Protein AF-A0A5K1GYY4-F1 (afdb_monomer)

Organism: NCBI:txid210225

Radius of gyration: 12.97 Å; Cα contacts (8 Å, |Δi|>4): 60; chains: 1; bounding box: 39×17×32 Å

Sequence (59 aa):
IRAHAKYLGIPLLGDEVYGGTEGMVLSRLQPKTPSCYHSHLFDIVSNIQRPCLHALTLG

Mean predicted aligned error: 2.79 Å

InterPro domains:
  IPR020103 Pseudouridine synthase, catalytic domain superfamily [SSF55120] (1-58)

Foldseek 3Di:
DQQVCLVVVRHFQLDPPSPNDLVVVLVVVVVVDPPVCSVVVSVVSVVSNHGPDDPPDDD

Solvent-accessible surface area (backbone atoms only — not comparable to full-atom values): 3635 Å² total; per-residue (Å²): 108,63,69,57,31,30,73,72,75,54,40,43,56,28,20,70,88,57,64,16,30,63,71,60,49,48,71,62,46,49,85,79,42,64,75,93,46,46,66,62,50,49,56,57,48,72,69,42,85,47,48,74,72,79,85,89,76,82,135

Structure (mmCIF, N/CA/C/O backbone):
data_AF-A0A5K1GYY4-F1
#
_entry.id   AF-A0A5K1GYY4-F1
#
loop_
_atom_site.group_PDB
_atom_site.id
_atom_site.type_symbol
_atom_site.label_atom_id
_atom_site.label_alt_id
_atom_site.label_comp_id
_atom_site.label_asym_id
_atom_site.label_entity_id
_atom_site.label_seq_id
_atom_site.pdbx_PDB_ins_code
_atom_site.Cartn_x
_atom_site.Cartn_y
_atom_site.Cartn_z
_atom_site.occupancy
_atom_site.B_iso_or_equiv
_atom_site.auth_seq_id
_atom_site.auth_comp_id
_atom_site.auth_asym_id
_atom_site.auth_atom_id
_atom_site.pdbx_PDB_model_num
ATOM 1 N N . ILE A 1 1 ? -9.451 -1.012 10.773 1.00 95.81 1 ILE A N 1
ATOM 2 C CA . ILE A 1 1 ? -8.814 -1.680 9.607 1.00 95.81 1 ILE A CA 1
ATOM 3 C C . ILE A 1 1 ? -7.368 -1.210 9.423 1.00 95.81 1 ILE A C 1
ATOM 5 O O . ILE A 1 1 ? -6.479 -1.983 9.739 1.00 95.81 1 ILE A O 1
ATOM 9 N N . ARG A 1 2 ? -7.114 0.050 9.030 1.00 97.81 2 ARG A N 1
ATOM 10 C CA . ARG A 1 2 ? -5.760 0.600 8.764 1.00 97.81 2 ARG A CA 1
ATOM 11 C C . ARG A 1 2 ? -4.713 0.335 9.861 1.00 97.81 2 ARG A C 1
ATOM 13 O O . ARG A 1 2 ? -3.727 -0.352 9.614 1.00 97.81 2 ARG A O 1
ATOM 20 N N . ALA A 1 3 ? -4.965 0.801 11.088 1.00 98.00 3 ALA A N 1
ATOM 21 C CA . ALA A 1 3 ? -4.039 0.618 12.214 1.00 98.00 3 ALA A CA 1
ATOM 22 C C . ALA A 1 3 ? -3.759 -0.863 12.531 1.00 98.00 3 ALA A C 1
ATOM 24 O O . ALA A 1 3 ? -2.627 -1.237 12.822 1.00 98.00 3 ALA A O 1
ATOM 25 N N . HIS A 1 4 ? -4.778 -1.720 12.422 1.00 98.25 4 HIS A N 1
ATOM 26 C CA . HIS A 1 4 ? -4.631 -3.155 12.663 1.00 98.25 4 HIS A CA 1
ATOM 27 C C . HIS A 1 4 ? -3.808 -3.841 11.561 1.00 98.25 4 HIS A C 1
ATOM 29 O O . HIS A 1 4 ? -2.936 -4.647 11.862 1.00 98.25 4 HIS A O 1
ATOM 35 N N . ALA A 1 5 ? -4.007 -3.463 10.295 1.00 97.94 5 ALA A N 1
ATOM 36 C CA . ALA A 1 5 ? -3.209 -3.961 9.176 1.00 97.94 5 ALA A CA 1
ATOM 37 C C . ALA A 1 5 ? -1.715 -3.617 9.350 1.00 97.94 5 ALA A C 1
ATOM 39 O O . ALA A 1 5 ? -0.846 -4.467 9.170 1.00 97.94 5 ALA A O 1
ATOM 40 N N . LYS A 1 6 ? -1.409 -2.397 9.813 1.00 96.81 6 LYS A N 1
ATOM 41 C C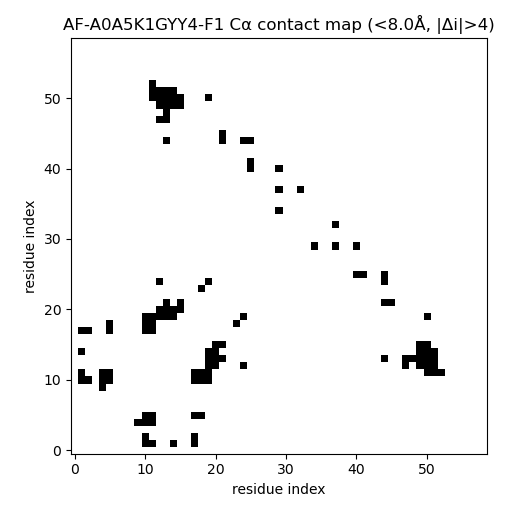A . LYS A 1 6 ? -0.042 -2.005 10.188 1.00 96.81 6 LYS A CA 1
ATOM 42 C C . LYS A 1 6 ? 0.500 -2.799 11.370 1.00 96.81 6 LYS A C 1
ATOM 44 O O . LYS A 1 6 ? 1.637 -3.253 11.297 1.00 96.81 6 LYS A O 1
ATOM 49 N N . TYR A 1 7 ? -0.290 -2.988 12.423 1.00 97.69 7 TYR A N 1
ATOM 50 C CA . TYR A 1 7 ? 0.104 -3.820 13.562 1.00 97.69 7 TYR A CA 1
ATOM 51 C C . TYR A 1 7 ? 0.497 -5.243 13.125 1.00 97.69 7 TYR A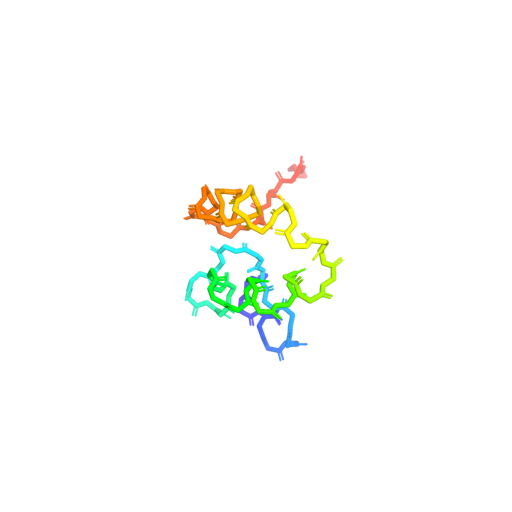 C 1
ATOM 53 O O . TYR A 1 7 ? 1.496 -5.773 13.596 1.00 97.69 7 TYR A O 1
ATOM 61 N N . LEU A 1 8 ? -0.218 -5.814 12.150 1.00 97.88 8 LEU A N 1
ATOM 62 C CA . LEU A 1 8 ? 0.086 -7.121 11.552 1.00 97.88 8 LEU A CA 1
ATOM 63 C C . LEU A 1 8 ? 1.252 -7.105 10.539 1.00 97.88 8 LEU A C 1
ATOM 65 O O . LEU A 1 8 ? 1.545 -8.127 9.925 1.00 97.88 8 LEU A O 1
ATOM 69 N N . GLY A 1 9 ? 1.912 -5.965 10.318 1.00 95.88 9 GLY A N 1
ATOM 70 C CA . GLY A 1 9 ? 3.026 -5.837 9.369 1.00 95.88 9 GLY A CA 1
ATOM 71 C C . GLY A 1 9 ? 2.615 -5.774 7.891 1.00 95.88 9 GLY A C 1
ATOM 72 O O . GLY A 1 9 ? 3.478 -5.801 7.010 1.00 95.88 9 GLY A O 1
ATOM 73 N N . ILE A 1 10 ? 1.318 -5.643 7.607 1.00 96.19 10 ILE A N 1
ATOM 74 C CA . ILE A 1 10 ? 0.728 -5.597 6.261 1.00 96.19 10 ILE A CA 1
ATOM 75 C C . ILE A 1 10 ? -0.050 -4.286 6.041 1.00 96.19 10 ILE A C 1
ATOM 77 O O . ILE A 1 10 ? -1.271 -4.303 5.895 1.00 96.19 10 ILE A O 1
ATOM 81 N N . PRO A 1 11 ? 0.62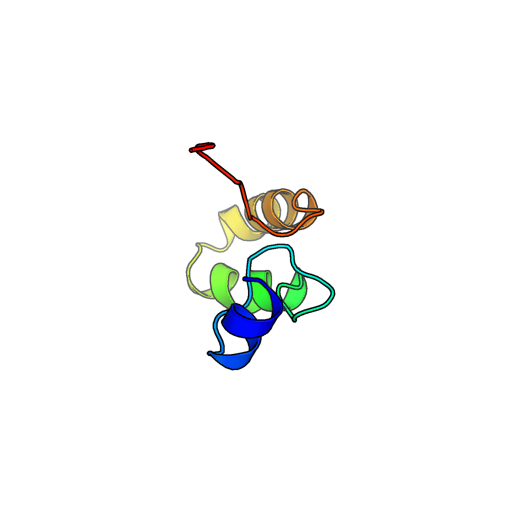2 -3.118 6.045 1.00 96.50 11 PRO A N 1
ATOM 82 C CA . PRO A 1 11 ? -0.043 -1.837 5.807 1.00 96.50 11 PRO A CA 1
ATOM 83 C C . PRO A 1 11 ? -0.727 -1.795 4.432 1.00 96.50 11 PRO A C 1
ATOM 85 O O . PRO A 1 11 ? -0.278 -2.430 3.476 1.00 96.50 11 PRO A O 1
ATOM 88 N N . LEU A 1 12 ? -1.811 -1.023 4.337 1.00 96.81 12 LEU A N 1
ATOM 89 C CA . LEU A 1 12 ? -2.554 -0.852 3.088 1.00 96.81 12 LEU A CA 1
ATOM 90 C C . LEU A 1 12 ? -1.753 0.002 2.101 1.00 96.81 12 LEU A C 1
ATOM 92 O O . LEU A 1 12 ? -1.108 0.961 2.506 1.00 96.81 12 LEU A O 1
ATOM 96 N N . LEU A 1 13 ? -1.831 -0.311 0.809 1.00 95.94 13 LEU A N 1
ATOM 97 C CA . LEU A 1 13 ? -1.252 0.508 -0.261 1.00 95.94 13 LEU A CA 1
ATOM 98 C C . LEU A 1 13 ? -1.834 1.935 -0.231 1.00 95.94 13 LEU A C 1
ATOM 100 O O . LEU A 1 13 ? -3.044 2.083 -0.068 1.00 95.94 13 LEU A O 1
ATOM 104 N N . GLY A 1 14 ? -0.993 2.966 -0.362 1.00 94.31 14 GLY A N 1
ATOM 105 C CA . GLY A 1 14 ? -1.413 4.374 -0.335 1.00 94.31 14 GLY A CA 1
ATOM 106 C C . GLY A 1 14 ? -1.724 4.915 1.065 1.00 94.31 14 GLY A C 1
ATOM 107 O O . GLY A 1 14 ? -2.362 5.957 1.208 1.00 94.31 14 GLY A O 1
ATOM 108 N N . ASP A 1 15 ? -1.347 4.187 2.121 1.00 96.50 15 ASP A N 1
ATOM 109 C CA . ASP A 1 15 ? -1.560 4.600 3.508 1.00 96.50 15 ASP A CA 1
ATOM 110 C C . ASP A 1 15 ? -0.341 5.325 4.092 1.00 96.50 15 ASP A C 1
ATOM 112 O O . ASP A 1 15 ? 0.426 4.753 4.865 1.00 96.50 15 ASP A O 1
ATOM 116 N N . GLU A 1 16 ? -0.182 6.607 3.768 1.00 93.94 16 GLU A N 1
ATOM 117 C CA . GLU A 1 16 ? 0.954 7.419 4.237 1.00 93.94 16 GLU A CA 1
ATOM 118 C C . GLU A 1 16 ? 1.078 7.499 5.772 1.00 93.94 16 GLU A C 1
ATOM 120 O O . GLU A 1 16 ? 2.177 7.597 6.310 1.00 93.94 16 GLU A O 1
ATOM 125 N N . VAL A 1 17 ? -0.032 7.376 6.511 1.00 96.38 17 VAL A N 1
ATOM 126 C CA . VAL A 1 17 ? -0.028 7.468 7.985 1.00 96.38 17 VAL A CA 1
ATOM 127 C C . VAL A 1 17 ? 0.446 6.167 8.632 1.00 96.38 17 VAL A C 1
ATOM 129 O O . VAL A 1 17 ? 1.173 6.189 9.623 1.00 96.38 17 VAL A O 1
ATOM 132 N N . TYR A 1 18 ? 0.034 5.019 8.091 1.00 96.06 18 TYR A N 1
ATOM 133 C CA . TYR A 1 18 ? 0.335 3.710 8.674 1.00 96.06 18 TYR A CA 1
ATOM 134 C C . TYR A 1 18 ? 1.414 2.934 7.904 1.00 96.06 18 TYR A C 1
ATOM 136 O O . TYR A 1 18 ? 1.670 1.766 8.197 1.00 96.06 18 TYR A O 1
ATOM 144 N N . GLY A 1 19 ? 2.130 3.586 6.988 1.00 92.50 19 GLY A N 1
ATOM 145 C CA . GLY A 1 19 ? 3.344 3.062 6.362 1.00 92.50 19 GLY A CA 1
ATOM 146 C C . GLY A 1 19 ? 3.134 2.345 5.033 1.00 92.50 19 GLY A C 1
ATOM 147 O O . GLY A 1 19 ? 3.984 1.560 4.650 1.00 92.50 19 GLY A O 1
ATOM 148 N N . GLY A 1 20 ? 2.031 2.599 4.341 1.00 94.69 20 GLY A N 1
ATOM 149 C CA . GLY A 1 20 ? 1.772 2.242 2.948 1.00 94.69 20 GLY A CA 1
ATOM 150 C C . GLY A 1 20 ? 2.359 3.223 1.938 1.00 94.69 20 GLY A C 1
ATOM 151 O O . GLY A 1 20 ? 1.693 3.503 0.944 1.00 94.69 20 GLY A O 1
ATOM 152 N N . THR A 1 21 ? 3.539 3.773 2.232 1.00 95.19 21 THR A N 1
ATOM 153 C CA . THR A 1 21 ? 4.122 4.901 1.496 1.00 95.19 21 THR A CA 1
ATOM 154 C C . THR A 1 21 ? 4.603 4.503 0.106 1.00 95.19 21 THR A C 1
ATOM 156 O O . THR A 1 21 ? 5.007 3.356 -0.115 1.00 95.19 21 THR A O 1
ATOM 159 N N . GLU A 1 22 ? 4.638 5.464 -0.816 1.00 95.19 22 GLU A N 1
ATOM 160 C CA . GLU A 1 22 ? 5.140 5.268 -2.184 1.00 95.19 22 GLU A CA 1
ATOM 161 C C . GLU A 1 22 ? 6.517 4.578 -2.218 1.00 95.19 22 GLU A C 1
ATOM 163 O O . GLU A 1 22 ? 6.686 3.548 -2.871 1.00 95.19 22 GLU A O 1
ATOM 168 N N . GLY A 1 23 ? 7.495 5.068 -1.448 1.00 94.38 23 GLY A N 1
ATOM 169 C CA . GLY A 1 23 ? 8.843 4.486 -1.420 1.00 94.38 23 GLY A CA 1
ATOM 170 C C . GLY A 1 23 ? 8.878 3.034 -0.922 1.00 94.38 23 GLY A C 1
ATOM 171 O O . GLY A 1 23 ? 9.615 2.195 -1.452 1.00 94.38 23 GLY A O 1
ATOM 172 N N . MET A 1 24 ? 8.041 2.687 0.062 1.00 94.38 24 MET A N 1
ATOM 173 C CA . MET A 1 24 ? 7.934 1.300 0.526 1.00 94.38 24 MET A CA 1
ATOM 174 C C . MET A 1 24 ? 7.309 0.407 -0.554 1.00 94.38 24 MET A C 1
ATOM 176 O O . MET A 1 24 ? 7.740 -0.727 -0.761 1.00 94.38 24 MET A O 1
ATOM 180 N N . VAL A 1 25 ? 6.291 0.901 -1.249 1.00 94.94 25 VAL A N 1
ATOM 181 C CA . VAL A 1 25 ? 5.620 0.157 -2.317 1.00 94.94 25 VAL A CA 1
ATOM 182 C C . VAL A 1 25 ? 6.582 -0.076 -3.480 1.00 94.94 25 VAL A C 1
ATOM 184 O O . VAL A 1 25 ? 6.753 -1.217 -3.911 1.00 94.94 25 VAL A O 1
ATOM 187 N N . LEU A 1 26 ? 7.282 0.968 -3.925 1.00 96.12 26 LEU A N 1
ATOM 188 C CA . LEU A 1 26 ? 8.266 0.891 -5.003 1.00 96.12 26 LEU A CA 1
ATOM 189 C C . LEU A 1 26 ? 9.397 -0.084 -4.676 1.00 96.12 26 LEU A C 1
ATOM 191 O O . LEU A 1 26 ? 9.682 -0.969 -5.480 1.00 96.12 26 LEU A O 1
ATOM 195 N N . SER A 1 27 ? 9.973 -0.009 -3.473 1.00 95.19 27 SER A N 1
ATOM 196 C CA . SER A 1 27 ? 11.038 -0.932 -3.045 1.00 95.19 27 SER A CA 1
ATOM 197 C C . SER A 1 27 ? 10.605 -2.404 -3.002 1.00 95.19 27 SER A C 1
ATOM 199 O O . SER A 1 27 ? 11.444 -3.293 -3.135 1.00 95.19 27 SER A O 1
ATOM 201 N N . ARG A 1 28 ? 9.302 -2.692 -2.862 1.00 94.06 28 ARG A N 1
ATOM 202 C CA . ARG A 1 28 ? 8.754 -4.060 -2.902 1.00 94.06 28 ARG A CA 1
ATOM 203 C C . ARG A 1 28 ? 8.358 -4.520 -4.303 1.00 94.06 28 ARG A C 1
ATOM 205 O O . ARG A 1 28 ? 8.456 -5.715 -4.588 1.00 94.06 28 ARG A O 1
ATOM 212 N N . LEU A 1 29 ? 7.873 -3.612 -5.149 1.00 94.44 29 LEU A N 1
ATOM 213 C CA . LEU A 1 29 ? 7.353 -3.942 -6.477 1.00 94.44 29 LEU A CA 1
ATOM 214 C C . LEU A 1 29 ? 8.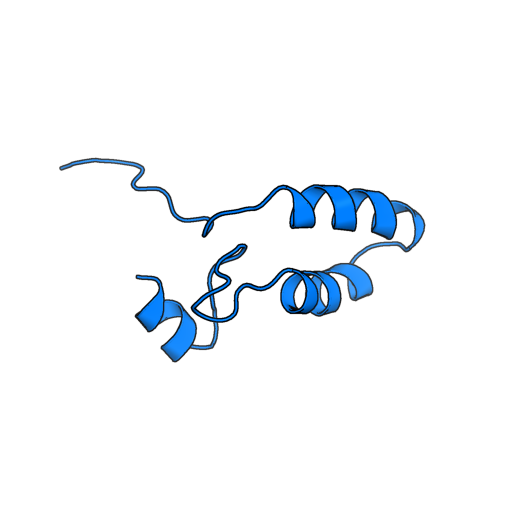418 -3.882 -7.576 1.00 94.44 29 LEU A C 1
ATOM 216 O O . LEU A 1 29 ? 8.417 -4.746 -8.452 1.00 94.44 29 LEU A O 1
ATOM 220 N N . GLN A 1 30 ? 9.347 -2.922 -7.529 1.00 95.88 30 GLN A N 1
ATOM 221 C CA . GLN A 1 30 ? 10.401 -2.777 -8.540 1.00 95.88 30 GLN A CA 1
ATOM 222 C C . GLN A 1 30 ? 11.270 -4.038 -8.692 1.00 95.88 30 GLN A C 1
ATOM 224 O O . GLN A 1 30 ? 11.475 -4.452 -9.831 1.00 95.88 30 GLN A O 1
ATOM 229 N N . PRO A 1 31 ? 11.708 -4.736 -7.620 1.00 96.69 31 PRO A N 1
ATOM 230 C CA . PRO A 1 31 ? 12.490 -5.970 -7.767 1.00 96.69 31 PRO A CA 1
ATOM 231 C C . PRO A 1 31 ? 11.723 -7.124 -8.428 1.00 96.69 31 PRO A C 1
ATOM 233 O O . PRO A 1 31 ? 12.330 -8.079 -8.901 1.00 96.69 31 PRO A 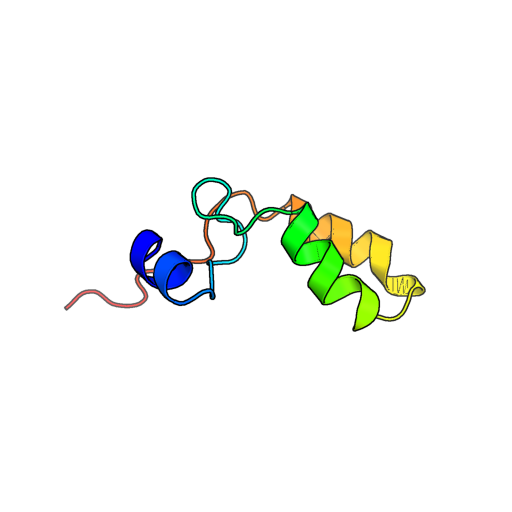O 1
ATOM 236 N N . LYS A 1 32 ? 10.385 -7.059 -8.437 1.00 96.19 32 LYS A N 1
ATOM 237 C CA . LYS A 1 32 ? 9.493 -8.072 -9.022 1.00 96.19 32 LYS A CA 1
ATOM 238 C C . LYS A 1 32 ? 8.988 -7.687 -10.413 1.00 96.19 32 LYS A C 1
ATOM 240 O O . LYS A 1 32 ? 8.220 -8.436 -11.008 1.00 96.19 32 LYS A O 1
ATOM 245 N N . THR A 1 33 ? 9.394 -6.522 -10.909 1.00 95.31 33 THR A N 1
ATOM 246 C CA . THR A 1 33 ? 8.902 -5.934 -12.152 1.00 95.31 33 THR A CA 1
ATOM 247 C C . THR A 1 33 ? 10.084 -5.714 -13.097 1.00 95.31 33 THR A C 1
ATOM 249 O O . THR A 1 33 ? 11.107 -5.185 -12.656 1.00 95.31 33 THR A O 1
ATOM 252 N N . PRO A 1 34 ? 9.990 -6.082 -14.389 1.00 96.88 34 PRO A N 1
ATOM 253 C CA . PRO A 1 34 ? 11.036 -5.766 -15.357 1.00 96.88 34 PRO A CA 1
ATOM 254 C C . PRO A 1 34 ? 11.330 -4.261 -15.397 1.00 96.88 34 PRO A C 1
ATOM 256 O O . PRO A 1 34 ? 10.412 -3.442 -15.311 1.00 96.88 34 PRO A O 1
ATOM 259 N N . SER A 1 35 ? 1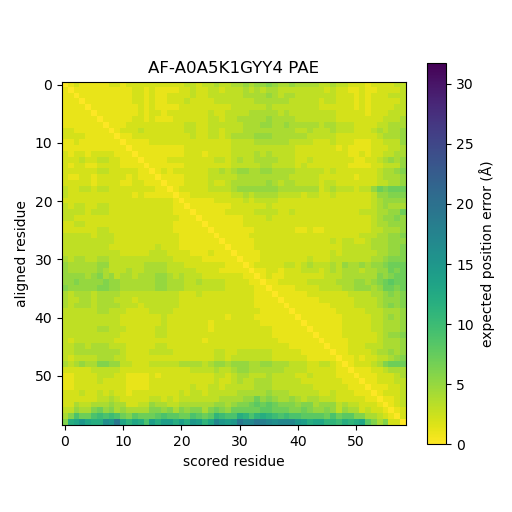2.602 -3.893 -15.564 1.00 95.69 35 SER A N 1
ATOM 260 C CA . SER A 1 35 ? 13.055 -2.493 -15.523 1.00 95.69 35 SER A CA 1
ATOM 261 C C . SER A 1 35 ? 12.355 -1.585 -16.537 1.00 95.69 35 SER A C 1
ATOM 263 O O . SER A 1 35 ? 12.124 -0.414 -16.247 1.00 95.69 35 SER A O 1
ATOM 265 N N . CYS A 1 36 ? 11.941 -2.121 -17.690 1.00 96.88 36 CYS A N 1
ATOM 266 C CA . CYS A 1 36 ? 11.193 -1.378 -18.707 1.00 96.88 36 CYS A CA 1
ATOM 267 C C . CYS A 1 36 ? 9.831 -0.850 -18.225 1.00 96.88 36 CYS A C 1
ATOM 269 O O . CYS A 1 36 ? 9.299 0.074 -18.832 1.00 96.88 36 CYS A O 1
ATOM 271 N N . TYR A 1 37 ? 9.282 -1.391 -17.134 1.00 96.94 37 TYR A N 1
ATOM 272 C CA . TYR A 1 37 ? 8.011 -0.953 -16.558 1.00 96.94 37 TYR A CA 1
ATOM 273 C C . TYR A 1 37 ? 8.175 -0.110 -15.289 1.00 96.94 37 TYR A C 1
ATOM 275 O O . TYR A 1 37 ? 7.172 0.287 -14.704 1.00 96.94 37 TYR A O 1
ATOM 283 N N . HIS A 1 38 ? 9.398 0.172 -14.825 1.00 96.31 38 HIS A N 1
ATOM 284 C CA . HIS A 1 38 ? 9.605 0.884 -13.554 1.00 96.31 38 HIS A CA 1
ATOM 285 C C . HIS A 1 38 ? 9.033 2.304 -13.560 1.00 96.31 38 HIS A C 1
ATOM 287 O O . HIS A 1 38 ? 8.462 2.711 -12.552 1.00 96.31 38 HIS A O 1
ATOM 293 N N . SER A 1 39 ? 9.129 3.027 -14.681 1.00 96.44 39 SER A N 1
ATOM 294 C CA . SER A 1 39 ? 8.516 4.355 -14.839 1.00 96.44 39 SER A CA 1
ATOM 295 C C . SER A 1 39 ? 6.994 4.282 -14.773 1.00 96.44 39 SER A C 1
ATOM 297 O O . SER A 1 39 ? 6.375 4.972 -13.974 1.00 96.44 39 SER A O 1
ATOM 299 N N . HIS A 1 40 ? 6.391 3.366 -15.530 1.00 97.06 40 HIS A N 1
ATOM 300 C CA . HIS A 1 40 ? 4.946 3.164 -15.502 1.00 97.06 40 HIS A CA 1
ATOM 301 C C . HIS A 1 40 ? 4.446 2.743 -14.112 1.00 97.06 40 HIS A C 1
ATOM 303 O O . HIS A 1 40 ? 3.395 3.182 -13.654 1.00 97.06 40 HIS A O 1
ATOM 309 N N . LEU A 1 41 ? 5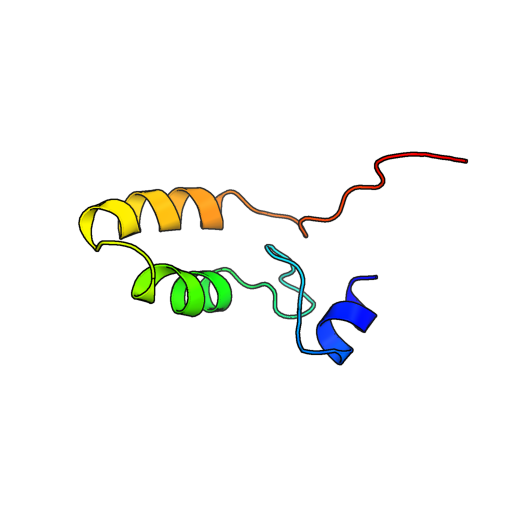.218 1.909 -13.414 1.00 96.31 41 LEU A N 1
ATOM 310 C CA . LEU A 1 41 ? 4.911 1.495 -12.054 1.00 96.31 41 LEU A CA 1
ATOM 311 C C . LEU A 1 41 ? 4.992 2.672 -11.074 1.00 96.31 41 LEU A C 1
ATOM 313 O O . LEU A 1 41 ? 4.117 2.803 -10.222 1.00 96.31 41 LEU A O 1
ATOM 317 N N . PHE A 1 42 ? 6.001 3.535 -11.205 1.00 96.38 42 PHE A N 1
ATOM 318 C CA . PHE A 1 42 ? 6.096 4.782 -10.446 1.00 96.38 42 PHE A CA 1
ATOM 319 C C . PHE A 1 42 ? 4.873 5.678 -10.676 1.00 96.38 42 PHE A C 1
ATOM 321 O O . PHE A 1 42 ? 4.254 6.132 -9.713 1.00 96.38 42 PHE A O 1
ATOM 328 N N . ASP A 1 43 ? 4.459 5.856 -11.932 1.00 96.94 43 ASP A N 1
ATOM 329 C CA . ASP A 1 43 ? 3.279 6.652 -12.271 1.00 96.94 43 ASP A CA 1
ATOM 330 C C . ASP A 1 43 ? 2.015 6.074 -11.623 1.00 96.94 43 ASP A C 1
ATOM 332 O O . ASP A 1 43 ? 1.230 6.800 -11.019 1.00 96.94 43 ASP A O 1
ATOM 336 N N . ILE A 1 44 ? 1.816 4.754 -11.676 1.00 95.56 44 ILE A N 1
ATOM 337 C CA . ILE A 1 44 ? 0.656 4.120 -11.039 1.00 95.56 44 ILE A CA 1
ATOM 338 C C . ILE A 1 44 ? 0.676 4.336 -9.523 1.00 95.56 44 ILE A C 1
ATOM 340 O O . ILE A 1 44 ? -0.348 4.714 -8.958 1.00 95.56 44 ILE A O 1
ATOM 344 N N . VAL A 1 45 ? 1.812 4.097 -8.857 1.00 95.19 45 VAL A N 1
ATOM 345 C CA . VAL A 1 45 ? 1.909 4.197 -7.391 1.00 95.19 45 VAL A CA 1
ATOM 346 C C . VAL A 1 45 ? 1.715 5.641 -6.923 1.00 95.19 45 VAL A C 1
ATOM 348 O O . VAL A 1 45 ? 0.953 5.858 -5.984 1.00 95.19 45 VAL A O 1
ATOM 351 N N . SER A 1 46 ? 2.319 6.620 -7.599 1.00 94.50 46 SER A N 1
ATOM 352 C CA . SER A 1 46 ? 2.189 8.045 -7.250 1.00 94.50 46 SER A CA 1
ATOM 353 C C . SER A 1 46 ? 0.758 8.580 -7.411 1.00 94.50 46 SER A C 1
ATOM 355 O O . SER A 1 46 ? 0.337 9.491 -6.696 1.00 94.50 46 SER A O 1
ATOM 357 N N . ASN A 1 47 ? -0.051 7.975 -8.288 1.00 95.88 47 ASN A N 1
ATOM 358 C CA . ASN A 1 47 ? -1.473 8.306 -8.423 1.00 95.88 47 ASN A CA 1
ATOM 359 C C . ASN A 1 47 ? -2.352 7.741 -7.284 1.00 95.88 47 ASN A C 1
ATOM 361 O O . ASN A 1 47 ? -3.522 8.116 -7.160 1.00 95.88 47 ASN A O 1
ATOM 365 N N . ILE A 1 48 ? -1.824 6.871 -6.414 1.00 95.25 48 ILE A N 1
ATOM 366 C CA . ILE A 1 48 ? -2.561 6.323 -5.268 1.00 95.25 48 ILE A CA 1
ATOM 367 C C . ILE A 1 48 ? -2.390 7.244 -4.054 1.00 95.25 48 ILE A C 1
ATOM 369 O O . ILE A 1 48 ? -1.545 7.043 -3.191 1.00 95.25 48 ILE A O 1
ATOM 373 N N . GLN A 1 49 ? -3.264 8.243 -3.964 1.00 91.69 49 GLN A N 1
ATOM 374 C CA . GLN A 1 49 ? -3.228 9.290 -2.928 1.00 91.69 49 GLN A CA 1
ATOM 375 C C . GLN A 1 49 ? -4.049 8.957 -1.665 1.00 91.69 49 GLN A C 1
ATOM 377 O O . GLN A 1 49 ? -4.260 9.804 -0.797 1.00 91.69 49 GLN A O 1
ATOM 382 N N . ARG A 1 50 ? -4.597 7.740 -1.569 1.00 95.19 50 ARG A N 1
ATOM 383 C CA . ARG A 1 50 ? -5.413 7.303 -0.428 1.00 95.19 50 ARG A CA 1
ATOM 384 C C . ARG A 1 50 ? -5.235 5.812 -0.159 1.00 95.19 50 ARG A C 1
ATOM 386 O O . ARG A 1 50 ? -4.990 5.069 -1.111 1.00 95.19 50 ARG A O 1
ATOM 393 N N . PRO A 1 51 ? -5.460 5.351 1.086 1.00 97.31 51 PRO A N 1
ATOM 394 C CA . PRO A 1 51 ? -5.431 3.932 1.400 1.00 97.31 51 PRO A CA 1
ATOM 395 C C . PRO A 1 51 ? -6.359 3.152 0.466 1.00 97.31 51 PRO A C 1
ATOM 397 O O . PRO A 1 51 ? -7.532 3.511 0.324 1.00 97.31 51 PRO A O 1
ATOM 400 N N . CYS A 1 52 ? -5.854 2.075 -0.135 1.00 96.00 52 CYS A N 1
ATOM 401 C CA . CYS A 1 52 ? -6.626 1.121 -0.928 1.00 96.00 52 CYS A CA 1
ATOM 402 C C . CYS A 1 52 ? -7.592 0.342 -0.025 1.00 96.00 52 CYS A C 1
ATOM 404 O O . CYS A 1 52 ? -7.375 -0.820 0.313 1.00 96.00 52 CYS A O 1
ATOM 406 N N . LEU A 1 53 ? -8.652 1.022 0.403 1.00 96.75 53 LEU A N 1
ATOM 407 C CA . LEU A 1 53 ? -9.690 0.534 1.291 1.00 96.75 53 LEU A CA 1
ATOM 408 C C . LEU A 1 53 ? -11.043 0.998 0.761 1.00 96.75 53 LEU A C 1
ATOM 410 O O . LEU A 1 53 ? -11.261 2.191 0.555 1.00 96.75 53 LEU A O 1
ATOM 414 N N . HIS A 1 54 ? -11.959 0.058 0.568 1.00 95.94 54 HIS A N 1
ATOM 415 C CA . HIS A 1 54 ? -13.292 0.338 0.058 1.00 95.94 54 HIS A CA 1
ATOM 416 C C . HIS A 1 54 ? -14.327 -0.488 0.825 1.00 95.94 54 HIS A C 1
ATOM 418 O O . HIS A 1 54 ? -14.141 -1.689 1.018 1.00 95.94 54 HIS A O 1
ATOM 424 N N . ALA A 1 55 ? -15.405 0.155 1.277 1.00 95.88 55 ALA A N 1
ATOM 425 C CA . ALA A 1 55 ? -16.553 -0.529 1.861 1.00 95.88 55 ALA A CA 1
ATOM 426 C C . ALA A 1 55 ? -17.463 -0.999 0.720 1.00 95.88 55 ALA A C 1
ATOM 428 O O . ALA A 1 55 ? -18.261 -0.226 0.204 1.00 95.88 55 ALA A O 1
ATOM 429 N N . LEU A 1 56 ? -17.278 -2.249 0.292 1.00 96.06 56 LEU A N 1
ATOM 430 C CA . LEU A 1 56 ? -17.933 -2.790 -0.903 1.00 96.06 56 LEU A CA 1
ATOM 431 C C . LEU A 1 56 ? -19.449 -2.979 -0.740 1.00 96.06 56 LEU A C 1
ATOM 433 O O . LEU A 1 56 ? -20.193 -2.852 -1.704 1.00 96.06 56 LEU A O 1
ATOM 437 N N . THR A 1 57 ? -19.903 -3.301 0.466 1.00 95.31 57 THR A N 1
ATOM 438 C CA . THR A 1 57 ? -21.318 -3.506 0.773 1.00 95.31 57 THR A CA 1
ATOM 439 C C . THR A 1 57 ? -21.654 -2.830 2.090 1.00 95.31 57 THR A C 1
ATOM 441 O O . THR A 1 57 ? -20.808 -2.730 2.982 1.00 95.31 57 THR A O 1
ATOM 444 N N . LEU A 1 58 ? -22.899 -2.389 2.203 1.00 91.00 58 LE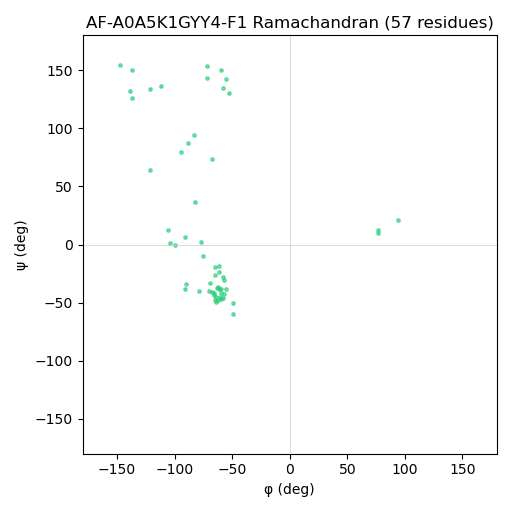U A N 1
ATOM 445 C CA . LEU A 1 58 ? -23.508 -1.947 3.448 1.00 91.00 58 LEU A CA 1
ATOM 446 C C . LEU A 1 58 ? -24.579 -2.978 3.808 1.00 91.00 58 LEU A C 1
ATOM 448 O O . LEU A 1 58 ? -25.241 -3.502 2.911 1.00 91.00 58 LEU A O 1
ATOM 452 N N . GLY A 1 59 ? -24.624 -3.347 5.087 1.00 85.00 59 GLY A N 1
ATOM 453 C CA . GLY A 1 59 ? -25.588 -4.314 5.615 1.00 85.00 59 GLY A CA 1
ATOM 454 C C . GLY A 1 59 ? -26.988 -3.739 5.728 1.00 85.00 59 GLY A C 1
ATOM 455 O O . GLY A 1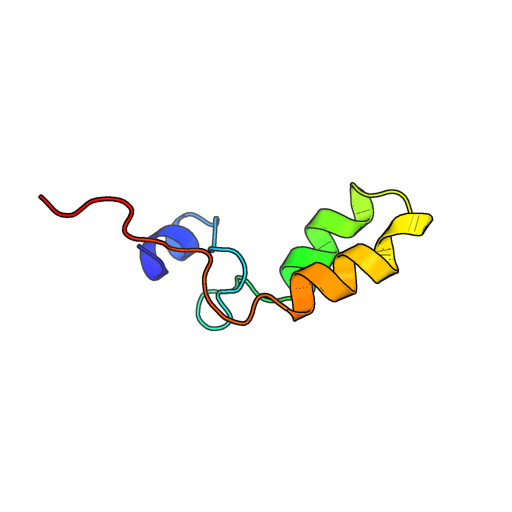 59 ? -27.105 -2.493 5.790 1.00 85.00 59 GLY A O 1
#

pLDDT: mean 95.63, std 1.97, range [85.0, 98.25]

Secondary structure (DSSP, 8-state):
-HHHHHHTT-PPTT-TTTT--HHHHHHHHGGGS-GGGHHHHHHHHHT--S-S-------